Protein AF-A0A7H9EI19-F1 (afdb_monomer_lite)

Secondary structure (DSSP, 8-state):
---HHHHHHH-EEEHHHHHHHH---HHHHHHHHHTTSS--S-SS--SS-EEEHHHHHHHHHHHHHHHTT--HHHHHHHHHHHHHHHHHHHHHHHHH--EEEE-TT--EEEEEEEEE-TTS-EEEEEEEEETTEEEEEEEES---------

Sequence (150 aa):
MTNVNRIWKDLIFGIGEVSQITGVSARQIRYWEKKGYITPLDKEEAAMRRYGLPDLYQVSLIKHYLDEGFTLSKAAEKAQRAHDKYRKLKTFFKQRVKQVSFDEEDNGLIDLGQVTSPGGKKYHLVGCIRDGKNEFQLRPLTAEPDSKNE

Radius of gyration: 22.16 Å; chains: 1; bounding box: 56×36×55 Å

pLDDT: mean 86.71, std 14.85, range [33.06, 98.5]

Foldseek 3Di:
DDDVVVVLFPDKDWLVVLCVVQVPDSVVLVVCVVVVLAPFPDPDPDPTTIHHPVRSQSSNQLVVVVVVVDDSVVSSVVSVVVVVVVVVVVVLQVVQFPDWDADPQRWIKTFRDWDADPVRFIFTWIWIADPNDTDIDTHHPDDDPPDDDD

Organism: NCBI:txid228229

InterPro domains:
  IPR000551 MerR-type HTH domain [PF13411] (15-80)
  IPR000551 MerR-type HTH domain [PR00040] (14-25)
  IPR000551 MerR-type HTH domain [PR00040] (25-38)
  IPR000551 MerR-type HTH domain [PR00040] (49-69)
  IPR000551 MerR-type HTH domain [PS50937] (15-81)
  IPR000551 MerR-type HTH domain [SM00422] (13-82)
  IPR009061 Putative DNA-binding domain superfamily [SSF46955] (13-92)
  IPR047057 MerR transcriptional regulator [PTHR30204] (12-83)

Structure (mmCIF, N/CA/C/O backbone):
data_AF-A0A7H9EI19-F1
#
_entry.id   AF-A0A7H9EI19-F1
#
loop_
_atom_site.group_PDB
_atom_site.id
_atom_site.type_symbol
_atom_site.label_atom_id
_atom_site.label_alt_id
_atom_site.label_comp_id
_atom_site.label_asym_id
_atom_site.label_entity_id
_atom_site.label_seq_id
_atom_site.pdbx_PDB_ins_code
_atom_site.Cartn_x
_atom_site.Cartn_y
_atom_site.Cartn_z
_atom_site.occupancy
_atom_site.B_iso_or_equiv
_atom_site.auth_seq_id
_atom_site.auth_comp_id
_atom_site.auth_asym_id
_atom_site.auth_atom_id
_atom_site.pdbx_PDB_model_num
ATOM 1 N N . MET A 1 1 ? 6.394 -19.794 20.008 1.00 40.00 1 MET A N 1
ATOM 2 C CA . MET A 1 1 ? 5.477 -19.305 18.953 1.00 40.00 1 MET A CA 1
ATOM 3 C C . MET A 1 1 ? 6.256 -18.419 17.989 1.00 40.00 1 MET A C 1
ATOM 5 O O . MET A 1 1 ? 6.846 -17.437 18.426 1.00 40.00 1 MET A O 1
ATOM 9 N N . THR A 1 2 ? 6.335 -18.787 16.710 1.00 48.22 2 THR A N 1
ATOM 10 C CA . THR A 1 2 ? 7.059 -18.016 15.685 1.00 48.22 2 THR A CA 1
ATOM 11 C C . THR A 1 2 ? 6.288 -16.740 15.358 1.00 48.22 2 THR A C 1
ATOM 13 O O . THR A 1 2 ? 5.119 -16.795 14.993 1.00 48.22 2 THR A O 1
ATOM 16 N N . ASN A 1 3 ? 6.926 -15.577 15.491 1.00 63.97 3 ASN A N 1
ATOM 17 C CA . ASN A 1 3 ? 6.299 -14.303 15.157 1.00 63.97 3 ASN A CA 1
ATOM 18 C C . ASN A 1 3 ? 6.260 -14.128 13.629 1.00 63.97 3 ASN A C 1
ATOM 20 O O . ASN A 1 3 ? 7.236 -13.687 13.025 1.00 63.97 3 ASN A O 1
ATOM 24 N N . VAL A 1 4 ? 5.132 -14.477 13.007 1.00 69.81 4 VAL A N 1
ATOM 25 C CA . VAL A 1 4 ? 4.928 -14.408 11.548 1.00 69.81 4 VAL A CA 1
ATOM 26 C C . VAL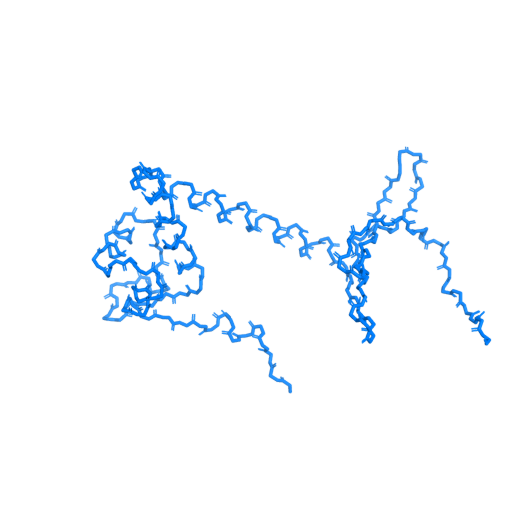 A 1 4 ? 5.152 -12.991 10.999 1.00 69.81 4 VAL A C 1
ATOM 28 O O . VAL A 1 4 ? 5.674 -12.833 9.899 1.00 69.81 4 VAL A O 1
ATOM 31 N N . ASN A 1 5 ? 4.878 -11.941 11.785 1.00 65.06 5 ASN A N 1
ATOM 32 C CA . ASN A 1 5 ? 5.140 -10.555 11.371 1.00 65.06 5 ASN A CA 1
ATOM 33 C C . ASN A 1 5 ? 6.629 -10.251 11.157 1.00 65.06 5 ASN A C 1
ATOM 35 O O . ASN A 1 5 ? 6.956 -9.294 10.454 1.00 65.06 5 ASN A O 1
ATOM 39 N N . ARG A 1 6 ? 7.531 -11.031 11.768 1.00 72.06 6 ARG A N 1
ATOM 40 C CA . ARG A 1 6 ? 8.975 -10.902 11.554 1.00 72.06 6 ARG A CA 1
ATOM 41 C C . ARG A 1 6 ? 9.380 -11.422 10.175 1.00 72.06 6 ARG A C 1
ATOM 43 O O . ARG A 1 6 ? 10.157 -10.762 9.503 1.00 72.06 6 ARG A O 1
ATOM 50 N N . ILE A 1 7 ? 8.771 -12.520 9.720 1.00 75.38 7 ILE A N 1
ATOM 51 C CA . ILE A 1 7 ? 9.062 -13.130 8.413 1.00 75.38 7 ILE A CA 1
ATOM 52 C C . ILE A 1 7 ? 8.881 -12.091 7.306 1.00 75.38 7 ILE A C 1
ATOM 54 O O . ILE A 1 7 ? 9.815 -11.820 6.568 1.00 75.38 7 ILE A O 1
ATOM 58 N N . TRP A 1 8 ? 7.729 -11.418 7.262 1.00 75.19 8 TRP A N 1
ATOM 59 C CA . TRP A 1 8 ? 7.435 -10.419 6.229 1.00 75.19 8 TRP A CA 1
ATOM 60 C C . TRP A 1 8 ? 8.365 -9.198 6.246 1.00 75.19 8 TRP A C 1
ATOM 62 O O . TRP A 1 8 ? 8.553 -8.560 5.215 1.00 75.19 8 TRP A O 1
ATOM 72 N N . LYS A 1 9 ? 8.936 -8.840 7.401 1.00 75.75 9 LYS A N 1
ATOM 73 C CA . LYS A 1 9 ? 9.888 -7.723 7.499 1.00 75.75 9 LYS A CA 1
ATOM 74 C C . LYS A 1 9 ? 11.294 -8.103 7.057 1.00 75.75 9 LYS A C 1
ATOM 76 O O . LYS A 1 9 ? 11.999 -7.242 6.541 1.00 75.75 9 LYS A O 1
ATOM 81 N N . ASP A 1 10 ? 11.659 -9.364 7.247 1.00 84.12 10 ASP A N 1
ATOM 82 C CA . ASP A 1 10 ? 13.007 -9.869 7.009 1.00 84.12 10 ASP A CA 1
ATOM 83 C C . ASP A 1 10 ? 13.143 -10.525 5.621 1.00 84.12 10 ASP A C 1
ATOM 85 O O . ASP A 1 10 ? 14.205 -11.045 5.288 1.00 84.12 10 ASP A O 1
ATOM 89 N N . LEU A 1 11 ? 12.085 -10.503 4.796 1.00 89.25 11 LEU A N 1
ATOM 90 C CA . LEU A 1 11 ? 12.140 -10.956 3.407 1.00 89.25 11 LEU A CA 1
ATOM 91 C C . LEU A 1 11 ? 13.004 -10.010 2.572 1.00 89.25 11 LEU A C 1
ATOM 93 O O . LEU A 1 11 ? 12.630 -8.860 2.317 1.00 89.25 11 LEU A O 1
ATOM 97 N N . ILE A 1 12 ? 14.142 -10.540 2.133 1.00 91.56 12 ILE A N 1
ATOM 98 C CA . ILE A 1 12 ? 15.117 -9.856 1.299 1.00 91.56 12 ILE A CA 1
ATOM 99 C C . ILE A 1 12 ? 15.234 -10.571 -0.040 1.00 91.56 12 ILE A C 1
ATOM 101 O O . ILE A 1 12 ? 15.385 -11.788 -0.074 1.00 91.56 12 ILE A O 1
ATOM 105 N N . PHE A 1 13 ? 15.227 -9.795 -1.119 1.00 93.25 13 PHE A N 1
ATOM 106 C CA . PHE A 1 13 ? 15.301 -10.282 -2.488 1.00 93.25 13 PHE A CA 1
ATOM 107 C C . PHE A 1 13 ? 16.489 -9.664 -3.221 1.00 93.25 13 PHE A C 1
ATOM 109 O O . PHE A 1 13 ? 16.760 -8.469 -3.090 1.00 93.25 13 PHE A O 1
ATOM 116 N N . GLY A 1 14 ? 17.179 -10.452 -4.035 1.00 93.88 14 GLY A N 1
ATOM 117 C CA . GLY A 1 14 ? 18.108 -9.955 -5.042 1.00 93.88 14 GLY A CA 1
ATOM 118 C C . GLY A 1 14 ? 17.375 -9.415 -6.271 1.00 93.88 14 GLY A C 1
ATOM 119 O O . GLY A 1 14 ? 16.222 -9.753 -6.537 1.00 93.88 14 GLY A O 1
ATOM 120 N N . ILE A 1 15 ? 18.060 -8.612 -7.093 1.00 93.06 15 ILE A N 1
ATOM 121 C CA . ILE A 1 15 ? 17.451 -8.018 -8.300 1.00 93.06 15 ILE A CA 1
ATOM 122 C C . ILE A 1 15 ? 16.869 -9.057 -9.277 1.00 93.06 15 ILE A C 1
ATOM 124 O O . ILE A 1 15 ? 15.894 -8.772 -9.970 1.00 93.06 15 ILE A O 1
ATOM 128 N N . GLY A 1 16 ? 17.458 -10.257 -9.335 1.00 94.56 16 GLY A N 1
ATOM 129 C CA . GLY A 1 16 ? 16.962 -11.357 -10.164 1.00 94.56 16 GLY A CA 1
ATOM 130 C C . GLY A 1 16 ? 15.591 -11.850 -9.705 1.00 94.56 16 GLY A C 1
ATOM 131 O O . GLY A 1 16 ? 14.688 -11.983 -10.525 1.00 94.56 16 GLY A O 1
ATOM 132 N N . GLU A 1 17 ? 15.408 -12.024 -8.397 1.00 95.81 17 GLU A N 1
ATOM 133 C CA . GLU A 1 17 ? 14.132 -12.440 -7.804 1.00 95.81 17 GLU A CA 1
ATOM 134 C C . GLU A 1 17 ? 13.078 -11.346 -7.969 1.00 95.81 17 GLU A C 1
ATOM 136 O O . GLU A 1 17 ? 11.963 -11.630 -8.397 1.00 95.81 17 GLU A O 1
ATOM 141 N N . VAL A 1 18 ? 13.438 -10.076 -7.737 1.00 95.69 18 VAL A N 1
ATOM 142 C CA . VAL A 1 18 ? 12.534 -8.943 -8.007 1.00 95.69 18 VAL A CA 1
ATOM 143 C C . VAL A 1 18 ? 12.088 -8.950 -9.465 1.00 95.69 18 VAL A C 1
ATOM 145 O O . VAL A 1 18 ? 10.907 -8.762 -9.754 1.00 95.69 18 VAL A O 1
ATOM 148 N N . SER A 1 19 ? 13.017 -9.195 -10.391 1.00 96.56 19 SER A N 1
ATOM 149 C CA . SER A 1 19 ? 12.712 -9.254 -11.817 1.00 96.56 19 SER A CA 1
ATOM 150 C C . SER A 1 19 ? 11.734 -10.381 -12.151 1.00 96.56 19 SER A C 1
ATOM 152 O O . SER A 1 19 ? 10.748 -10.139 -12.843 1.00 96.56 19 SER A O 1
ATOM 154 N N . GLN A 1 20 ? 11.957 -11.580 -11.608 1.00 97.31 20 GLN A N 1
ATOM 155 C CA . GLN A 1 20 ? 11.069 -12.729 -11.794 1.00 97.31 20 GLN A CA 1
ATOM 156 C C . GLN A 1 20 ? 9.676 -12.495 -11.196 1.00 97.31 20 GLN A C 1
ATOM 158 O O . GLN A 1 20 ? 8.680 -12.766 -11.859 1.00 97.31 20 GLN A O 1
ATOM 163 N N . ILE A 1 21 ? 9.599 -11.960 -9.975 1.00 96.50 21 ILE A N 1
ATOM 164 C CA . ILE A 1 21 ? 8.333 -11.741 -9.258 1.00 96.50 21 ILE A CA 1
ATOM 165 C C . ILE A 1 21 ? 7.493 -10.658 -9.939 1.00 96.50 21 ILE A C 1
ATOM 167 O O . ILE A 1 21 ? 6.280 -10.794 -10.067 1.00 96.50 21 ILE A O 1
ATOM 171 N N . THR A 1 22 ? 8.127 -9.560 -10.353 1.00 96.56 22 THR A N 1
ATOM 172 C CA . THR A 1 22 ? 7.410 -8.380 -10.861 1.00 96.56 22 THR A CA 1
ATOM 173 C C . THR A 1 22 ? 7.245 -8.380 -12.378 1.00 96.56 22 THR A C 1
ATOM 175 O O . THR A 1 22 ? 6.454 -7.602 -12.905 1.00 96.56 22 THR A O 1
ATOM 178 N N . GLY A 1 23 ? 8.002 -9.207 -13.103 1.00 97.00 23 GLY A N 1
ATOM 179 C CA . GLY A 1 23 ? 8.055 -9.190 -14.567 1.00 97.00 23 GLY A CA 1
ATOM 180 C C . GLY A 1 23 ? 8.753 -7.956 -15.153 1.00 97.00 23 GLY A C 1
ATOM 181 O O . GLY A 1 23 ? 8.702 -7.735 -16.362 1.00 97.00 23 GLY A O 1
ATOM 182 N N . VAL A 1 24 ? 9.398 -7.127 -14.325 1.00 97.94 24 VAL A N 1
ATOM 183 C CA . VAL A 1 24 ? 10.210 -5.987 -14.770 1.00 97.94 24 VAL A CA 1
ATOM 184 C C . VAL A 1 24 ? 11.642 -6.458 -14.977 1.00 97.94 24 VAL A C 1
ATOM 186 O O . VAL A 1 24 ? 12.205 -7.124 -14.114 1.00 97.94 24 VAL A O 1
ATOM 189 N N . SER A 1 25 ? 12.283 -6.100 -16.090 1.00 97.88 25 SER A N 1
ATOM 190 C CA . SER A 1 25 ? 13.670 -6.524 -16.322 1.00 97.88 25 SER A CA 1
ATOM 191 C C . SER A 1 25 ? 14.629 -5.945 -15.272 1.00 97.88 25 SER A C 1
ATOM 193 O O . SER A 1 25 ? 14.515 -4.782 -14.876 1.00 97.88 25 SER A O 1
ATOM 195 N N . ALA A 1 26 ? 15.656 -6.708 -14.887 1.00 95.75 26 ALA A N 1
ATOM 196 C CA . ALA A 1 26 ? 16.713 -6.219 -13.993 1.00 95.75 26 ALA A CA 1
ATOM 197 C C . ALA A 1 26 ? 17.351 -4.906 -14.496 1.00 95.75 26 ALA A C 1
ATOM 199 O O . ALA A 1 26 ? 17.711 -4.036 -13.706 1.00 95.75 26 ALA A O 1
ATOM 200 N N . ARG A 1 27 ? 17.442 -4.716 -15.821 1.00 96.00 27 ARG A N 1
ATOM 201 C CA . ARG A 1 27 ? 17.918 -3.467 -16.435 1.00 96.00 27 ARG A CA 1
ATOM 202 C C . ARG A 1 27 ? 17.010 -2.279 -16.110 1.00 96.00 27 ARG A C 1
ATOM 204 O O . ARG A 1 27 ? 17.518 -1.214 -15.767 1.00 96.00 27 ARG A O 1
ATOM 211 N N . GLN A 1 28 ? 15.692 -2.447 -16.221 1.00 97.44 28 GLN A N 1
ATOM 212 C CA . GLN A 1 28 ? 14.727 -1.406 -15.861 1.00 97.44 28 GLN A CA 1
ATOM 213 C C . GLN A 1 28 ? 14.787 -1.097 -14.366 1.00 97.44 28 GLN A C 1
ATOM 215 O O . GLN A 1 28 ? 14.853 0.074 -14.015 1.00 97.44 28 GLN A O 1
ATOM 220 N N . ILE A 1 29 ? 14.870 -2.116 -13.505 1.00 96.06 29 ILE A N 1
ATOM 221 C CA . ILE A 1 29 ? 14.983 -1.926 -12.050 1.00 96.06 29 ILE A CA 1
ATOM 222 C C . ILE A 1 29 ? 16.226 -1.086 -11.708 1.00 96.06 29 ILE A C 1
ATOM 224 O O . ILE A 1 29 ? 16.102 -0.073 -11.023 1.00 96.06 29 ILE A O 1
ATOM 228 N N . ARG A 1 30 ? 17.403 -1.410 -12.271 1.00 93.81 30 ARG A N 1
ATOM 229 C CA . ARG A 1 30 ? 18.625 -0.592 -12.097 1.00 93.81 30 ARG A CA 1
ATOM 230 C C . ARG A 1 30 ? 18.458 0.833 -12.621 1.00 93.81 30 ARG A C 1
ATOM 232 O O . ARG A 1 30 ? 18.966 1.781 -12.030 1.00 93.81 30 ARG A O 1
ATOM 239 N N . TYR A 1 31 ? 17.771 1.002 -13.750 1.00 95.69 31 TYR A N 1
ATOM 240 C CA . TYR A 1 31 ? 17.513 2.328 -14.304 1.00 95.69 31 TYR A CA 1
ATOM 241 C C . TYR A 1 31 ? 16.597 3.160 -13.395 1.00 95.69 31 TYR A C 1
ATOM 243 O O . TYR A 1 31 ? 16.852 4.345 -13.192 1.00 95.69 31 TYR A O 1
ATOM 251 N N . TRP A 1 32 ? 15.562 2.548 -12.821 1.00 96.50 32 TRP A N 1
ATOM 252 C CA . TRP A 1 32 ? 14.636 3.194 -11.889 1.00 96.50 32 TRP A CA 1
ATOM 253 C C . TRP A 1 32 ? 15.319 3.543 -10.565 1.00 96.50 32 TRP A C 1
ATOM 255 O O . TRP A 1 32 ? 15.092 4.630 -10.041 1.00 96.50 32 TRP A O 1
ATOM 265 N N . GLU A 1 33 ? 16.219 2.686 -10.082 1.00 92.94 33 GLU A N 1
ATOM 266 C CA . GLU A 1 33 ? 17.100 2.971 -8.945 1.00 92.94 33 GLU A CA 1
ATOM 267 C C . GLU A 1 33 ? 17.991 4.189 -9.219 1.00 92.94 33 GLU A C 1
ATOM 269 O O . GLU A 1 33 ? 18.011 5.138 -8.439 1.00 92.94 33 GLU A O 1
ATOM 274 N N . LYS A 1 34 ? 18.646 4.241 -10.387 1.00 92.69 34 LYS A N 1
ATOM 275 C CA . LYS A 1 34 ? 19.484 5.385 -10.788 1.00 92.69 34 LYS A CA 1
ATOM 276 C C . LYS A 1 34 ? 18.692 6.694 -10.910 1.00 92.69 34 LYS A C 1
ATOM 278 O O . LYS A 1 34 ? 19.257 7.776 -10.779 1.00 92.69 34 LYS A O 1
ATOM 283 N N . LYS A 1 35 ? 17.387 6.606 -11.184 1.00 94.94 35 LYS A N 1
ATOM 284 C CA . LYS A 1 35 ? 16.454 7.744 -11.197 1.00 94.94 35 LYS A CA 1
ATOM 285 C C . LYS A 1 35 ? 15.892 8.093 -9.813 1.00 94.94 35 LYS A C 1
ATOM 287 O O . LYS A 1 35 ? 15.206 9.104 -9.703 1.00 94.94 35 LYS A O 1
ATOM 292 N N . GLY A 1 36 ? 16.181 7.294 -8.786 1.00 93.06 36 GLY A N 1
ATOM 293 C CA . GLY A 1 36 ? 15.691 7.486 -7.421 1.00 93.06 36 GLY A CA 1
ATOM 294 C C . GLY A 1 36 ? 14.231 7.075 -7.215 1.00 93.06 36 GLY A C 1
ATOM 295 O O . GLY A 1 36 ? 13.612 7.505 -6.248 1.00 93.06 36 GLY A O 1
ATOM 296 N N . TYR A 1 37 ? 13.652 6.279 -8.119 1.00 94.69 37 TYR A N 1
ATOM 297 C CA . TYR A 1 37 ? 12.259 5.822 -8.005 1.00 94.69 37 TYR A CA 1
ATOM 298 C C . TYR A 1 37 ? 12.099 4.587 -7.112 1.00 94.69 37 TYR A C 1
ATOM 300 O O . TYR A 1 37 ? 10.993 4.304 -6.649 1.00 94.69 37 TYR A O 1
ATOM 308 N N . ILE A 1 38 ? 13.195 3.859 -6.894 1.00 92.62 38 ILE A N 1
ATOM 309 C CA . ILE A 1 38 ? 13.308 2.714 -5.989 1.00 92.62 38 ILE A CA 1
ATOM 310 C C . ILE A 1 38 ? 14.606 2.885 -5.207 1.00 92.62 38 ILE A C 1
ATOM 312 O O . ILE A 1 38 ? 15.626 3.246 -5.795 1.00 92.62 38 ILE A O 1
ATOM 316 N N . THR A 1 39 ? 14.571 2.589 -3.912 1.00 86.12 39 THR A N 1
ATOM 317 C CA . THR A 1 39 ? 15.732 2.708 -3.030 1.00 86.12 39 THR A CA 1
ATOM 318 C C . THR A 1 39 ? 16.019 1.342 -2.418 1.00 86.12 39 THR A C 1
ATOM 320 O O . THR A 1 39 ? 15.271 0.933 -1.535 1.00 86.12 39 THR A O 1
ATOM 323 N N . PRO A 1 40 ? 17.063 0.618 -2.862 1.00 83.12 40 PRO A N 1
ATOM 324 C CA . PRO A 1 40 ? 17.412 -0.663 -2.262 1.00 83.12 40 PRO A CA 1
ATOM 325 C C . PRO A 1 40 ? 17.797 -0.492 -0.788 1.00 83.12 40 PRO A C 1
ATOM 327 O O . PRO A 1 40 ? 18.132 0.601 -0.323 1.00 83.12 40 PRO A O 1
ATOM 330 N N . LEU A 1 41 ? 17.801 -1.602 -0.054 1.00 84.12 41 LEU A N 1
ATOM 331 C CA . LEU A 1 41 ? 18.218 -1.626 1.349 1.00 84.12 41 LEU A CA 1
ATOM 332 C C . LEU A 1 41 ? 19.702 -1.278 1.519 1.00 84.12 41 LEU A C 1
ATOM 334 O O . LEU A 1 41 ? 20.106 -0.736 2.550 1.00 84.12 41 LEU A O 1
ATOM 338 N N . ASP A 1 42 ? 20.514 -1.586 0.509 1.00 80.31 42 ASP A N 1
ATOM 339 C CA . ASP A 1 42 ? 21.936 -1.269 0.495 1.00 80.31 42 ASP A CA 1
ATOM 340 C C . ASP A 1 42 ? 22.152 0.191 0.084 1.00 80.31 42 ASP A C 1
ATOM 342 O O . ASP A 1 42 ? 21.777 0.610 -1.013 1.00 80.31 42 ASP A O 1
ATOM 346 N N . LYS A 1 43 ? 22.784 0.966 0.972 1.00 66.12 43 LYS A N 1
ATOM 347 C CA . LYS A 1 43 ? 23.042 2.401 0.768 1.00 66.12 43 LYS A CA 1
ATOM 348 C C . LYS A 1 43 ? 24.121 2.687 -0.280 1.00 66.12 43 LYS A C 1
ATOM 350 O O . LYS A 1 43 ? 24.117 3.762 -0.870 1.00 66.12 43 LYS A O 1
ATOM 355 N N . GLU A 1 44 ? 25.023 1.738 -0.510 1.00 65.56 44 GLU A N 1
ATOM 356 C CA . GLU A 1 44 ? 26.114 1.833 -1.483 1.00 65.56 44 GLU A CA 1
ATOM 357 C C . GLU A 1 44 ? 25.930 0.816 -2.609 1.00 65.56 44 GLU A C 1
ATOM 359 O O . GLU A 1 44 ? 25.065 -0.060 -2.541 1.00 65.56 44 GLU A O 1
ATOM 364 N N . GLU A 1 45 ? 26.752 0.934 -3.653 1.00 63.56 45 GLU A N 1
ATOM 365 C CA . GLU A 1 45 ? 26.807 0.019 -4.794 1.00 63.56 45 GLU A CA 1
ATOM 366 C C . GLU A 1 45 ? 27.407 -1.338 -4.383 1.00 63.56 45 GLU A C 1
ATOM 368 O O . GLU A 1 45 ? 28.468 -1.757 -4.832 1.00 63.56 45 GLU A O 1
ATOM 373 N N . ALA A 1 46 ? 26.721 -2.020 -3.465 1.00 63.16 46 ALA A N 1
ATOM 374 C CA . ALA A 1 46 ? 27.071 -3.344 -2.994 1.00 63.16 46 ALA A CA 1
ATOM 375 C C . ALA A 1 46 ? 27.029 -4.343 -4.158 1.00 63.16 46 ALA A C 1
ATOM 377 O O . ALA A 1 46 ? 26.153 -4.278 -5.028 1.00 63.16 46 ALA A O 1
ATOM 378 N N . ALA A 1 47 ? 27.943 -5.317 -4.130 1.00 66.50 47 ALA A N 1
ATOM 379 C CA . ALA A 1 47 ? 28.042 -6.368 -5.144 1.00 66.50 47 ALA A CA 1
ATOM 380 C C . ALA A 1 47 ? 26.722 -7.144 -5.339 1.00 66.50 47 ALA A C 1
ATOM 382 O O . ALA A 1 47 ? 26.442 -7.635 -6.432 1.00 66.50 47 ALA A O 1
ATOM 383 N N . MET A 1 48 ? 25.881 -7.206 -4.301 1.00 75.88 48 MET A N 1
ATOM 384 C CA . MET A 1 48 ? 24.556 -7.814 -4.342 1.00 75.88 48 MET A CA 1
ATOM 385 C C . MET A 1 48 ? 23.516 -6.828 -3.805 1.00 75.88 48 MET A C 1
ATOM 387 O O . MET A 1 48 ? 23.388 -6.664 -2.597 1.00 75.88 48 MET A O 1
ATOM 391 N N . ARG A 1 49 ? 22.777 -6.173 -4.711 1.00 83.19 49 ARG A N 1
ATOM 392 C CA . ARG A 1 49 ? 21.664 -5.277 -4.358 1.00 83.19 49 ARG A CA 1
ATOM 393 C C . ARG A 1 49 ? 20.504 -6.071 -3.763 1.00 83.19 49 ARG A C 1
ATOM 395 O O . ARG A 1 49 ? 20.031 -7.024 -4.389 1.00 83.19 49 ARG A O 1
ATOM 402 N N . ARG A 1 50 ? 20.038 -5.634 -2.595 1.00 90.50 50 ARG A N 1
ATOM 403 C CA . ARG A 1 50 ? 18.956 -6.234 -1.817 1.00 90.50 50 ARG A CA 1
ATOM 404 C C . ARG A 1 50 ? 17.739 -5.319 -1.756 1.00 90.50 50 ARG A C 1
ATOM 406 O O . ARG A 1 50 ? 17.854 -4.118 -1.515 1.00 90.50 50 ARG A O 1
ATOM 413 N N . TYR A 1 51 ? 16.573 -5.924 -1.922 1.00 92.62 51 TYR A N 1
ATOM 414 C CA . TYR A 1 51 ? 15.272 -5.269 -1.960 1.00 92.62 51 TYR A CA 1
ATOM 415 C C . TYR A 1 51 ? 14.355 -5.918 -0.927 1.00 92.62 51 TYR A C 1
ATOM 417 O O . TYR A 1 51 ? 14.341 -7.140 -0.790 1.00 92.62 51 TYR A O 1
ATOM 425 N N . GLY A 1 52 ? 13.597 -5.113 -0.192 1.00 92.50 52 GLY A N 1
ATOM 426 C CA . GLY A 1 52 ? 12.557 -5.601 0.710 1.00 92.50 52 GLY A CA 1
ATOM 427 C C . GLY A 1 52 ? 11.183 -5.597 0.042 1.00 92.50 52 GLY A C 1
ATOM 428 O O . GLY A 1 52 ? 10.991 -5.019 -1.027 1.00 92.50 52 GLY A O 1
ATOM 429 N N . LEU A 1 53 ? 10.177 -6.163 0.714 1.00 91.00 53 LEU A N 1
ATOM 430 C CA . LEU A 1 53 ? 8.781 -6.113 0.248 1.00 91.00 53 LEU A CA 1
ATOM 431 C C . LEU A 1 53 ? 8.287 -4.718 -0.198 1.00 91.00 53 LEU A C 1
ATOM 433 O O . LEU A 1 53 ? 7.576 -4.653 -1.204 1.00 91.00 53 LEU A O 1
ATOM 437 N N . PRO A 1 54 ? 8.617 -3.601 0.490 1.00 89.25 54 PRO A N 1
ATOM 438 C CA . PRO A 1 54 ? 8.199 -2.275 0.035 1.00 89.25 54 PRO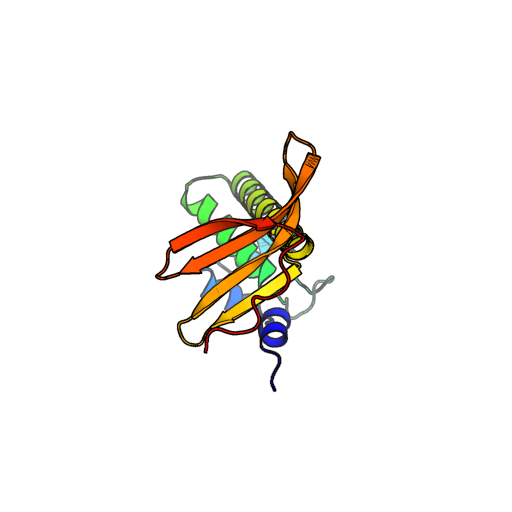 A CA 1
ATOM 439 C C . PRO A 1 54 ? 8.732 -1.916 -1.357 1.00 89.25 54 PRO A C 1
ATOM 441 O O . PRO A 1 54 ? 8.020 -1.274 -2.128 1.00 89.25 54 PRO A O 1
ATOM 444 N N . ASP A 1 55 ? 9.942 -2.366 -1.693 1.00 92.44 55 ASP A N 1
ATOM 445 C CA . ASP A 1 55 ? 10.582 -2.096 -2.979 1.00 92.44 55 ASP A CA 1
ATOM 446 C C . ASP A 1 55 ? 9.925 -2.910 -4.093 1.00 92.44 55 ASP A C 1
ATOM 448 O O . ASP A 1 55 ? 9.613 -2.368 -5.150 1.00 92.44 55 ASP A O 1
ATOM 452 N N . LEU A 1 56 ? 9.627 -4.192 -3.838 1.00 93.94 56 LEU A N 1
ATOM 453 C CA . LEU A 1 56 ? 8.881 -5.043 -4.775 1.00 93.94 56 LEU A CA 1
ATOM 454 C C . LEU A 1 56 ? 7.499 -4.451 -5.070 1.00 93.94 56 LEU A C 1
ATOM 456 O O . LEU A 1 56 ? 7.062 -4.420 -6.223 1.00 93.94 56 LEU A O 1
ATOM 460 N N . TYR A 1 57 ? 6.820 -3.949 -4.037 1.00 92.81 57 TYR A N 1
ATOM 461 C CA . TYR A 1 57 ? 5.534 -3.276 -4.190 1.00 92.81 57 TYR A CA 1
ATOM 462 C C . TYR A 1 57 ? 5.659 -2.011 -5.049 1.00 92.81 57 TYR A C 1
ATOM 464 O O . TYR A 1 57 ? 4.854 -1.800 -5.956 1.00 92.81 57 TYR A O 1
ATOM 472 N N . GLN A 1 58 ? 6.700 -1.204 -4.828 1.00 95.12 58 GLN A N 1
ATOM 473 C CA . GLN A 1 58 ? 6.963 -0.007 -5.625 1.00 95.12 58 GLN A CA 1
ATOM 474 C C . GLN A 1 58 ? 7.265 -0.344 -7.094 1.00 95.12 58 GLN A C 1
ATOM 476 O O . GLN A 1 58 ? 6.670 0.257 -7.987 1.00 95.12 58 GLN A O 1
ATOM 481 N N . VAL A 1 59 ? 8.124 -1.337 -7.361 1.00 97.19 59 VAL A N 1
ATOM 482 C CA . VAL A 1 59 ? 8.410 -1.847 -8.718 1.00 97.19 59 VAL A CA 1
ATOM 483 C C . VAL A 1 59 ? 7.114 -2.272 -9.412 1.00 97.19 59 VAL A C 1
ATOM 485 O O . VAL A 1 59 ? 6.867 -1.885 -10.555 1.00 97.19 59 VAL A O 1
ATOM 488 N N . SER A 1 60 ? 6.268 -3.027 -8.707 1.00 96.88 60 SER A N 1
ATOM 489 C CA . SER A 1 60 ? 5.000 -3.543 -9.234 1.00 96.88 60 SER A CA 1
ATOM 490 C C . SER A 1 60 ? 4.023 -2.418 -9.580 1.00 96.88 60 SER A C 1
ATOM 492 O O . SER A 1 60 ? 3.399 -2.450 -10.638 1.00 96.88 60 SER A O 1
ATOM 494 N N . LEU A 1 61 ? 3.926 -1.385 -8.737 1.00 96.88 61 LEU A N 1
ATOM 495 C CA . LEU A 1 61 ? 3.085 -0.217 -9.009 1.00 96.88 61 LEU A CA 1
ATOM 496 C C . LEU A 1 61 ? 3.592 0.608 -10.192 1.00 96.88 61 LEU A C 1
ATOM 498 O O . LEU A 1 61 ? 2.792 1.041 -11.020 1.00 96.88 61 LEU A O 1
ATOM 502 N N . ILE A 1 62 ? 4.908 0.822 -10.298 1.00 98.31 62 ILE A N 1
ATOM 503 C CA . ILE A 1 62 ? 5.490 1.513 -11.456 1.00 98.31 62 ILE A CA 1
ATOM 504 C C . ILE A 1 62 ? 5.157 0.736 -12.728 1.00 98.31 62 ILE A C 1
ATOM 506 O O . ILE A 1 62 ? 4.688 1.337 -13.692 1.00 98.31 62 ILE A O 1
ATOM 510 N N . LYS A 1 63 ? 5.343 -0.590 -12.721 1.00 98.31 63 LYS A N 1
ATOM 511 C CA . LYS A 1 63 ? 4.988 -1.445 -13.857 1.00 98.31 63 LYS A CA 1
ATOM 512 C C . LYS A 1 63 ? 3.509 -1.325 -14.215 1.00 98.31 63 LYS A C 1
ATOM 514 O O . LYS A 1 63 ? 3.204 -1.077 -15.372 1.00 98.31 63 LYS A O 1
ATOM 519 N N . HIS A 1 64 ? 2.613 -1.437 -13.239 1.00 97.94 64 HIS A N 1
ATOM 520 C CA . HIS A 1 64 ? 1.174 -1.320 -13.464 1.00 97.94 64 HIS A CA 1
ATOM 521 C C . HIS A 1 64 ? 0.811 -0.015 -14.191 1.00 97.94 64 HIS A C 1
ATOM 523 O O . HIS A 1 64 ? 0.113 -0.045 -15.198 1.00 97.94 64 HIS A O 1
ATOM 529 N N . TYR A 1 65 ? 1.357 1.126 -13.759 1.00 98.44 65 TYR A N 1
ATOM 530 C CA . TYR A 1 65 ? 1.103 2.400 -14.438 1.00 98.44 65 TYR A CA 1
ATOM 531 C C . TYR A 1 65 ? 1.799 2.523 -15.803 1.00 98.44 65 TYR A C 1
ATOM 533 O O . TYR A 1 65 ? 1.294 3.215 -16.684 1.00 98.44 65 TYR A O 1
ATOM 541 N N . LEU A 1 66 ? 2.943 1.868 -16.012 1.00 98.44 66 LEU A N 1
ATOM 542 C CA . LEU A 1 66 ? 3.536 1.768 -17.349 1.00 98.44 66 LEU A CA 1
ATOM 543 C C . LEU A 1 66 ? 2.640 0.960 -18.296 1.00 98.44 66 LEU A C 1
ATOM 545 O O . LEU A 1 66 ? 2.456 1.369 -19.439 1.00 98.44 66 LEU A O 1
ATOM 549 N N . ASP A 1 67 ? 2.061 -0.141 -17.814 1.00 98.19 67 ASP A N 1
ATOM 550 C CA . ASP A 1 67 ? 1.142 -0.983 -18.587 1.00 98.19 67 ASP A CA 1
ATOM 551 C C . ASP A 1 67 ? -0.156 -0.223 -18.946 1.00 98.19 67 ASP A C 1
ATOM 553 O O . ASP A 1 67 ? -0.737 -0.459 -20.001 1.00 98.19 67 ASP A O 1
ATOM 557 N N . GLU A 1 68 ? -0.573 0.751 -18.126 1.00 98.19 68 GLU A N 1
ATOM 558 C CA . GLU A 1 68 ? -1.668 1.692 -18.433 1.00 98.19 68 GLU A CA 1
ATOM 559 C C . GLU A 1 68 ? -1.290 2.781 -19.463 1.00 98.19 68 GLU A C 1
ATOM 561 O O . GLU A 1 68 ? -2.122 3.614 -19.824 1.00 98.19 68 GLU A O 1
ATOM 566 N N . GLY A 1 69 ? -0.041 2.812 -19.939 1.00 98.19 69 GLY A N 1
ATOM 567 C CA . GLY A 1 69 ? 0.433 3.756 -20.956 1.00 98.19 69 GLY A CA 1
ATOM 568 C C . GLY A 1 69 ? 1.001 5.069 -20.408 1.00 98.19 69 GLY A C 1
ATOM 569 O O . GLY A 1 69 ? 1.251 6.001 -21.177 1.00 98.19 69 GLY A O 1
ATOM 570 N N . PHE A 1 70 ? 1.235 5.183 -19.096 1.00 98.50 70 PHE A N 1
ATOM 571 C CA . PHE A 1 70 ? 1.906 6.360 -18.542 1.00 98.50 70 PHE A CA 1
ATOM 572 C C . PHE A 1 70 ? 3.404 6.369 -18.873 1.00 98.50 70 PHE A C 1
ATOM 574 O O . PHE A 1 70 ? 4.061 5.337 -18.984 1.00 98.50 70 PHE A O 1
ATOM 581 N N . THR A 1 71 ? 3.987 7.567 -18.957 1.00 98.38 71 THR A N 1
ATOM 582 C CA . THR A 1 71 ? 5.449 7.707 -19.002 1.00 98.38 71 THR A CA 1
ATOM 583 C C . THR A 1 71 ? 6.065 7.256 -17.679 1.00 98.38 71 THR A C 1
ATOM 585 O O . THR A 1 71 ? 5.434 7.353 -16.627 1.00 98.38 71 THR A O 1
ATOM 588 N N . LEU A 1 72 ? 7.335 6.840 -17.697 1.00 97.81 72 LEU A N 1
ATOM 589 C CA . LEU A 1 72 ? 8.024 6.375 -16.489 1.00 97.81 72 LEU A CA 1
ATOM 590 C C . LEU A 1 72 ? 7.974 7.381 -15.330 1.00 97.81 72 LEU A C 1
ATOM 592 O O . LEU A 1 72 ? 7.683 6.997 -14.202 1.00 97.81 72 LEU A O 1
ATOM 596 N N . SER A 1 73 ? 8.226 8.664 -15.603 1.00 97.94 73 SER A N 1
ATOM 597 C CA . SER A 1 73 ? 8.170 9.708 -14.571 1.00 97.94 73 SER A CA 1
ATOM 598 C C . SER A 1 73 ? 6.775 9.785 -13.937 1.00 97.94 73 SER A C 1
ATOM 600 O O . SER A 1 73 ? 6.638 9.834 -12.714 1.00 97.94 73 SER A O 1
ATOM 602 N N . LYS A 1 74 ? 5.719 9.703 -14.761 1.00 98.44 74 LYS A N 1
ATOM 603 C CA . LYS A 1 74 ? 4.337 9.760 -14.278 1.00 98.44 74 LYS A CA 1
ATOM 604 C C . LYS A 1 74 ? 3.915 8.487 -13.541 1.00 98.44 74 LYS A C 1
ATOM 606 O O . LYS A 1 74 ? 3.199 8.576 -12.543 1.00 98.44 74 LYS A O 1
ATOM 611 N N . ALA A 1 75 ? 4.372 7.328 -14.004 1.00 98.50 75 ALA A N 1
ATOM 612 C CA . ALA A 1 75 ? 4.173 6.043 -13.348 1.00 98.50 75 ALA A CA 1
ATOM 613 C C . ALA A 1 75 ? 4.827 6.019 -11.956 1.00 98.50 75 ALA A C 1
ATOM 615 O O . ALA A 1 75 ? 4.167 5.670 -10.979 1.00 98.50 75 ALA A O 1
ATOM 616 N N . ALA A 1 76 ? 6.076 6.484 -11.845 1.00 97.75 76 ALA A N 1
ATOM 617 C CA . ALA A 1 76 ? 6.787 6.616 -10.573 1.00 97.75 76 ALA A CA 1
ATOM 618 C C . ALA A 1 76 ? 6.088 7.578 -9.603 1.00 97.75 76 ALA A C 1
ATOM 620 O O . ALA A 1 76 ? 5.894 7.249 -8.433 1.00 97.75 76 ALA A O 1
ATOM 621 N N . GLU A 1 77 ? 5.631 8.733 -10.090 1.00 97.69 77 GLU A N 1
ATOM 622 C CA . GLU A 1 77 ? 4.866 9.688 -9.283 1.00 97.69 77 GLU A CA 1
ATOM 623 C C . GLU A 1 77 ? 3.564 9.069 -8.740 1.00 97.69 77 GLU A C 1
ATOM 625 O O . GLU A 1 77 ? 3.233 9.216 -7.560 1.00 97.69 77 GLU A O 1
ATOM 630 N N . LYS A 1 78 ? 2.809 8.360 -9.588 1.00 98.00 78 LYS A N 1
ATOM 631 C CA . LYS A 1 78 ? 1.567 7.684 -9.189 1.00 98.00 78 LYS A CA 1
ATOM 632 C C . LYS A 1 78 ? 1.827 6.558 -8.189 1.00 98.00 78 LYS A C 1
ATOM 634 O O . LYS A 1 78 ? 1.110 6.481 -7.190 1.00 98.00 78 LYS A O 1
ATOM 639 N N . ALA A 1 79 ? 2.860 5.748 -8.418 1.00 96.56 79 ALA A N 1
ATOM 640 C CA . ALA A 1 79 ? 3.283 4.689 -7.506 1.00 96.56 79 ALA A CA 1
ATOM 641 C C . ALA A 1 79 ? 3.624 5.254 -6.119 1.00 96.56 79 ALA A C 1
ATOM 643 O O . ALA A 1 79 ? 3.061 4.806 -5.119 1.00 96.56 79 ALA A O 1
ATOM 644 N N . GLN A 1 80 ? 4.426 6.323 -6.061 1.00 93.94 80 GLN A N 1
ATOM 645 C CA . GLN A 1 80 ? 4.757 6.994 -4.804 1.00 93.94 80 GLN A CA 1
ATOM 646 C C . GLN A 1 80 ? 3.508 7.526 -4.089 1.00 93.94 80 GLN A C 1
ATOM 648 O O . GLN A 1 80 ? 3.323 7.292 -2.896 1.00 93.94 80 GLN A O 1
ATOM 653 N N . ARG A 1 81 ? 2.592 8.184 -4.813 1.00 95.06 81 ARG A N 1
ATOM 654 C CA . ARG A 1 81 ? 1.330 8.670 -4.230 1.00 95.06 81 ARG A CA 1
ATOM 655 C C . ARG A 1 81 ? 0.470 7.531 -3.679 1.00 95.06 81 ARG A C 1
ATOM 657 O O . ARG A 1 81 ? -0.160 7.704 -2.636 1.00 95.06 81 ARG A O 1
ATOM 664 N N . ALA A 1 82 ? 0.408 6.390 -4.364 1.00 92.38 82 ALA A N 1
ATOM 665 C CA . ALA A 1 82 ? -0.320 5.214 -3.893 1.00 92.38 82 ALA A CA 1
ATOM 666 C C . ALA A 1 82 ? 0.322 4.634 -2.621 1.00 92.38 82 ALA A C 1
ATOM 668 O O . ALA A 1 82 ? -0.385 4.367 -1.645 1.00 92.38 82 ALA A O 1
ATOM 669 N N . HIS A 1 83 ? 1.654 4.533 -2.591 1.00 88.81 83 HIS A N 1
ATOM 670 C CA . HIS A 1 83 ? 2.410 4.123 -1.409 1.00 88.81 83 HIS A CA 1
ATOM 671 C C . HIS A 1 83 ? 2.154 5.056 -0.213 1.00 88.81 83 HIS A C 1
ATOM 673 O O . HIS A 1 83 ? 1.818 4.594 0.879 1.00 88.81 83 HIS A O 1
ATOM 679 N N . ASP A 1 84 ? 2.230 6.373 -0.418 1.00 90.75 84 ASP A N 1
ATOM 680 C CA . ASP A 1 84 ? 2.015 7.370 0.636 1.00 90.75 84 ASP A CA 1
ATOM 681 C C . ASP A 1 84 ? 0.586 7.337 1.184 1.00 90.75 84 ASP A C 1
ATOM 683 O O . ASP A 1 84 ? 0.379 7.435 2.398 1.00 90.75 84 ASP A O 1
ATOM 687 N N . LYS A 1 85 ? -0.413 7.166 0.308 1.00 91.50 85 LYS A N 1
ATOM 688 C CA . LYS A 1 85 ? -1.814 6.985 0.715 1.00 91.50 85 LYS A CA 1
ATOM 689 C C . LYS A 1 85 ? -1.969 5.750 1.598 1.00 91.50 85 LYS A C 1
ATOM 691 O O . LYS A 1 85 ? -2.539 5.855 2.683 1.00 91.50 85 LYS A O 1
ATOM 696 N N . TYR A 1 86 ? -1.418 4.612 1.179 1.00 89.19 86 TYR A N 1
ATOM 697 C CA . TYR A 1 86 ? -1.474 3.377 1.959 1.00 89.19 86 TYR A CA 1
ATOM 698 C C . TYR A 1 86 ? -0.756 3.517 3.307 1.00 89.19 86 TYR A C 1
ATOM 700 O O . TYR A 1 86 ? -1.294 3.125 4.343 1.00 89.19 86 TYR A O 1
ATOM 708 N N . ARG A 1 87 ? 0.422 4.154 3.336 1.00 88.19 87 ARG A N 1
ATOM 709 C CA . ARG 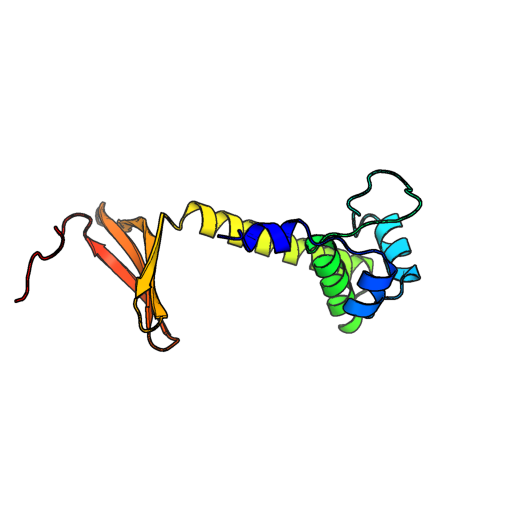A 1 87 ? 1.163 4.422 4.576 1.00 88.19 87 ARG A CA 1
ATOM 710 C C . ARG A 1 87 ? 0.356 5.283 5.548 1.00 88.19 87 ARG A C 1
ATOM 712 O O . ARG A 1 87 ? 0.304 4.960 6.738 1.00 88.19 87 ARG A O 1
ATOM 719 N N . LYS A 1 88 ? -0.273 6.358 5.062 1.00 91.38 88 LYS A N 1
ATOM 720 C CA . LYS A 1 88 ? -1.134 7.233 5.875 1.00 91.38 88 LYS A CA 1
ATOM 721 C C . LYS A 1 88 ? -2.336 6.468 6.423 1.00 91.38 88 LYS A C 1
ATOM 723 O O . LYS A 1 88 ? -2.589 6.539 7.621 1.00 91.38 88 LYS A O 1
ATOM 728 N N . LEU A 1 89 ? -3.000 5.675 5.581 1.00 90.38 89 LEU A N 1
ATOM 729 C CA . LEU A 1 89 ? -4.138 4.845 5.974 1.00 90.38 89 LEU A CA 1
ATOM 730 C C . LEU A 1 89 ? -3.750 3.829 7.057 1.00 90.38 89 LEU A C 1
ATOM 732 O O . LEU A 1 89 ? -4.353 3.795 8.125 1.00 90.38 89 LEU A O 1
ATOM 736 N N . LYS A 1 90 ? -2.681 3.060 6.828 1.00 87.81 90 LYS A N 1
ATOM 737 C CA . LYS A 1 90 ? -2.149 2.085 7.790 1.00 87.81 90 LYS A CA 1
ATOM 738 C C . LYS A 1 90 ? -1.773 2.738 9.120 1.00 87.81 90 LYS A C 1
ATOM 740 O O . LYS A 1 90 ? -2.031 2.170 10.177 1.00 87.81 90 LYS A O 1
ATOM 745 N N . THR A 1 91 ? -1.162 3.922 9.075 1.00 90.38 91 THR A N 1
ATOM 746 C CA . THR A 1 91 ? -0.786 4.674 10.282 1.00 90.38 91 THR A CA 1
ATOM 747 C C . THR A 1 91 ? -2.021 5.132 11.050 1.00 90.38 91 THR A C 1
ATOM 749 O O . THR A 1 91 ? -2.088 4.907 12.256 1.00 90.38 91 THR A O 1
ATOM 752 N N . PHE A 1 92 ? -3.012 5.698 10.357 1.00 89.94 92 PHE A N 1
ATOM 753 C CA . PHE A 1 92 ? -4.281 6.105 10.954 1.00 89.94 92 PHE A CA 1
ATOM 754 C C . PHE A 1 92 ? -4.973 4.924 11.642 1.00 89.94 92 PHE A C 1
ATOM 756 O O . PHE A 1 92 ? -5.271 4.999 12.832 1.00 89.94 92 PHE A O 1
ATOM 763 N N . PHE A 1 93 ? -5.145 3.797 10.944 1.00 88.31 93 PHE A N 1
ATOM 764 C CA . PHE A 1 93 ? -5.759 2.607 11.535 1.00 88.31 93 PHE A CA 1
ATOM 765 C C . PHE A 1 93 ? -4.961 2.073 12.723 1.00 88.31 93 PHE A C 1
ATOM 767 O O . PHE A 1 93 ? -5.546 1.819 13.768 1.00 88.31 93 PHE A O 1
ATOM 774 N N . LYS A 1 94 ? -3.628 1.989 12.633 1.00 87.12 94 LYS A N 1
ATOM 775 C CA . LYS A 1 94 ? -2.789 1.559 13.764 1.00 87.12 94 LYS A CA 1
ATOM 776 C C . LYS A 1 94 ? -2.952 2.458 14.999 1.00 87.12 94 LYS A C 1
ATOM 778 O O . LYS A 1 94 ? -2.847 1.973 16.117 1.00 87.12 94 LYS A O 1
ATOM 783 N N . GLN A 1 95 ? -3.169 3.759 14.811 1.00 88.31 95 GLN A N 1
ATOM 784 C CA . GLN A 1 95 ? -3.382 4.707 15.911 1.00 88.31 95 GLN A CA 1
ATOM 785 C C . GLN A 1 95 ? -4.801 4.641 16.490 1.00 88.31 95 GLN A C 1
ATOM 787 O O . GLN A 1 95 ? -4.998 4.934 17.673 1.00 88.31 95 GLN A O 1
ATOM 792 N N . ARG A 1 96 ? -5.788 4.300 15.655 1.00 88.81 96 ARG A N 1
ATOM 793 C CA . ARG A 1 96 ? -7.205 4.261 16.033 1.00 88.81 96 ARG A CA 1
ATOM 794 C C . ARG A 1 96 ? -7.641 2.926 16.620 1.00 88.81 96 ARG A C 1
ATOM 796 O O . ARG A 1 96 ? -8.414 2.942 17.568 1.00 88.81 96 ARG A O 1
ATOM 803 N N . VAL A 1 97 ? -7.141 1.807 16.104 1.00 90.12 97 VAL A N 1
ATOM 804 C CA . VAL A 1 97 ? -7.471 0.466 16.595 1.00 90.12 97 VAL A CA 1
ATOM 805 C C . VAL A 1 97 ? -6.904 0.291 18.005 1.00 90.12 97 VAL A C 1
ATOM 807 O O . VAL A 1 97 ? -5.688 0.284 18.201 1.00 90.12 97 VAL A O 1
ATOM 810 N N . LYS A 1 98 ? -7.794 0.188 18.993 1.00 88.50 98 LYS A N 1
ATOM 811 C CA . LYS A 1 98 ? -7.473 -0.042 20.407 1.00 88.50 98 LYS A CA 1
ATOM 812 C C . LYS A 1 98 ? -7.430 -1.520 20.742 1.00 88.50 98 LYS A C 1
ATOM 814 O O . LYS A 1 98 ? -6.514 -1.959 21.429 1.00 88.50 98 LYS A O 1
ATOM 819 N N . GLN A 1 99 ? -8.398 -2.265 20.230 1.00 88.06 99 GLN A N 1
ATOM 820 C CA . GLN A 1 99 ? -8.543 -3.686 20.485 1.00 88.06 99 GLN A CA 1
ATOM 821 C C . GLN A 1 99 ? -9.127 -4.365 19.254 1.00 88.06 99 GLN A C 1
ATOM 823 O O . GLN A 1 99 ? -9.939 -3.780 18.537 1.00 88.06 99 GLN A O 1
ATOM 828 N N . VAL A 1 100 ? -8.693 -5.598 19.023 1.00 90.75 100 VAL A N 1
ATOM 829 C CA . VAL A 1 100 ? -9.257 -6.496 18.021 1.00 90.75 100 VAL A CA 1
ATOM 830 C C . VAL A 1 100 ? -9.508 -7.829 18.710 1.00 90.75 100 VAL A C 1
ATOM 832 O O . VAL A 1 100 ? -8.605 -8.347 19.367 1.00 90.75 100 VAL A O 1
ATOM 835 N N . SER A 1 101 ? -10.711 -8.366 18.577 1.00 88.88 101 SER A N 1
ATOM 836 C CA . SER A 1 101 ? -11.076 -9.700 19.056 1.00 88.88 101 SER A CA 1
ATOM 837 C C . SER A 1 101 ? -11.856 -10.427 17.975 1.00 88.88 101 SER A C 1
ATOM 839 O O . SER A 1 101 ? -12.670 -9.802 17.302 1.00 88.88 101 SER A O 1
ATOM 841 N N . PHE A 1 102 ? -11.624 -11.726 17.847 1.00 90.81 102 PHE A N 1
ATOM 842 C CA . PHE A 1 102 ? -12.386 -12.618 16.981 1.00 90.81 102 PHE A CA 1
ATOM 843 C C . PHE A 1 102 ? -12.944 -13.764 17.828 1.00 90.81 102 PHE A C 1
ATOM 845 O O . PHE A 1 102 ? -12.297 -14.143 18.810 1.00 90.81 102 PHE A O 1
ATOM 852 N N . ASP A 1 103 ? -14.134 -14.256 17.494 1.00 88.69 103 ASP A N 1
ATOM 853 C CA . ASP A 1 103 ? -14.693 -15.480 18.077 1.00 88.69 103 ASP A CA 1
ATOM 854 C C . ASP A 1 103 ? -14.314 -16.730 17.256 1.00 88.69 103 ASP A C 1
ATOM 856 O O . ASP A 1 103 ? -13.521 -16.650 16.317 1.00 88.69 103 ASP A O 1
ATOM 860 N N . GLU A 1 104 ? -14.828 -17.900 17.648 1.00 89.75 104 GLU A N 1
ATOM 861 C CA . GLU A 1 104 ? -14.539 -19.184 16.985 1.00 89.75 104 GLU A CA 1
ATOM 862 C C . GLU A 1 104 ? -15.103 -19.279 15.556 1.00 89.75 104 GLU A C 1
ATOM 864 O O . GLU A 1 104 ? -14.664 -20.126 14.781 1.00 89.75 104 GLU A O 1
ATOM 869 N N . GLU A 1 105 ? -16.037 -18.398 15.191 1.00 88.12 105 GLU A N 1
ATOM 870 C CA . GLU A 1 105 ? -16.674 -18.324 13.871 1.00 88.12 105 GLU A CA 1
ATOM 871 C C . GLU A 1 105 ? -16.051 -17.224 12.986 1.00 88.12 105 GLU A C 1
ATOM 873 O O . GLU A 1 105 ? -16.634 -16.823 11.980 1.00 88.12 105 GLU A O 1
ATOM 878 N N . ASP A 1 106 ? -14.868 -16.714 13.356 1.00 85.00 106 ASP A N 1
ATOM 879 C CA . ASP A 1 106 ? -14.181 -15.587 12.709 1.00 85.00 106 ASP A CA 1
ATOM 880 C C . ASP A 1 106 ? -14.985 -14.266 12.711 1.00 85.00 106 ASP A C 1
ATOM 882 O O . ASP A 1 106 ? -14.639 -13.312 11.998 1.00 85.00 106 ASP A O 1
ATOM 886 N N . ASN A 1 107 ? -16.014 -14.131 13.558 1.00 90.56 107 ASN A N 1
ATOM 887 C CA . ASN A 1 107 ? -16.674 -12.843 13.735 1.00 90.56 107 ASN A CA 1
ATOM 888 C C . ASN A 1 107 ? -15.766 -11.910 14.538 1.00 90.56 107 ASN A C 1
ATOM 890 O O . ASN A 1 107 ? -15.310 -12.222 15.638 1.00 90.56 107 ASN A O 1
ATOM 894 N N . GLY A 1 108 ? -15.520 -10.724 13.993 1.00 90.75 108 GLY A N 1
ATOM 895 C CA . GLY A 1 108 ? -14.573 -9.757 14.529 1.00 90.75 108 GLY A CA 1
ATOM 896 C C . GLY A 1 108 ? -15.239 -8.573 15.220 1.00 90.75 108 GLY A C 1
ATOM 897 O O . GLY A 1 108 ? -16.242 -8.032 14.753 1.00 90.75 108 GLY A O 1
ATOM 898 N N . LEU A 1 109 ? -14.619 -8.091 16.291 1.00 91.31 109 LEU A N 1
ATOM 899 C CA . LEU A 1 109 ? -14.870 -6.779 16.878 1.00 91.31 109 LEU A CA 1
ATOM 900 C C . LEU A 1 109 ? -13.572 -5.975 16.885 1.00 91.31 109 LEU A C 1
ATOM 902 O O . LEU A 1 109 ? -12.544 -6.422 17.392 1.00 91.31 109 LEU A O 1
ATOM 906 N N . ILE A 1 110 ? -13.631 -4.769 16.329 1.00 93.38 110 ILE A N 1
ATOM 907 C CA . ILE A 1 110 ? -12.514 -3.829 16.240 1.00 93.38 110 ILE A CA 1
ATOM 908 C C . ILE A 1 110 ? -12.918 -2.546 16.964 1.00 93.38 110 ILE A C 1
ATOM 910 O O . ILE A 1 110 ? -13.701 -1.758 16.436 1.00 93.38 110 ILE A O 1
ATOM 914 N N . ASP A 1 111 ? -12.377 -2.306 18.157 1.00 92.38 111 ASP A N 1
ATOM 915 C CA . ASP A 1 111 ? -12.580 -1.042 18.873 1.00 92.38 111 ASP A CA 1
ATOM 916 C C . ASP A 1 111 ? -11.694 0.047 18.250 1.00 92.38 111 ASP A C 1
ATOM 918 O O . ASP A 1 111 ? -10.463 -0.048 18.254 1.00 92.38 111 ASP A O 1
ATOM 922 N N . LEU A 1 112 ? -12.321 1.091 17.707 1.00 92.94 112 LEU A N 1
ATOM 923 C CA . LEU A 1 112 ? -11.673 2.241 17.069 1.00 92.94 112 LEU A CA 1
ATOM 924 C C . LEU A 1 112 ? -11.538 3.446 18.010 1.00 92.94 112 LEU A C 1
ATOM 926 O O . LEU A 1 112 ? -11.167 4.546 17.575 1.00 92.94 112 LEU A O 1
ATOM 930 N N . GLY A 1 113 ? -11.831 3.247 19.292 1.00 90.50 113 GLY A N 1
ATOM 931 C CA . GLY A 1 113 ? -11.723 4.211 20.369 1.00 90.50 113 GLY A CA 1
ATOM 932 C C . GLY A 1 113 ? -12.953 5.097 20.537 1.00 90.50 113 GLY A C 1
ATOM 933 O O . GLY A 1 113 ? -13.979 4.963 19.868 1.00 90.50 113 GLY A O 1
ATOM 934 N N . GLN A 1 114 ? -12.815 6.053 21.454 1.00 91.56 114 GLN A N 1
ATOM 935 C CA . GLN A 1 114 ? -13.900 6.951 21.819 1.00 91.56 114 GLN A CA 1
ATOM 936 C C . GLN A 1 114 ? -14.201 7.967 20.708 1.00 91.56 114 GLN A C 1
ATOM 938 O O . GLN A 1 114 ? -13.291 8.499 20.057 1.00 91.56 114 GLN A O 1
ATOM 943 N N . VAL A 1 115 ? -15.487 8.250 20.537 1.00 92.44 115 VAL A N 1
ATOM 944 C CA . VAL A 1 115 ? -16.048 9.302 19.689 1.00 92.44 115 VAL A CA 1
ATOM 945 C C . VAL A 1 115 ? -17.097 10.079 20.479 1.00 92.44 115 VAL A C 1
ATOM 947 O O . VAL A 1 115 ? -17.766 9.535 21.358 1.00 92.44 115 VAL A O 1
ATOM 950 N N . THR A 1 116 ? -17.248 11.361 20.164 1.00 92.94 116 THR A N 1
ATOM 951 C CA . THR A 1 116 ? -18.242 12.234 20.793 1.00 92.94 116 THR A CA 1
ATOM 952 C C . THR A 1 116 ? -19.297 12.578 19.755 1.00 92.94 116 THR A C 1
ATOM 954 O O . THR A 1 116 ? -18.976 13.077 18.680 1.00 92.94 116 THR A O 1
ATOM 957 N N . SER A 1 117 ? -20.556 12.284 20.064 1.00 89.12 117 SER A N 1
ATOM 958 C CA . SER A 1 117 ? -21.691 12.707 19.241 1.00 89.12 117 SER A CA 1
ATOM 959 C C . SER A 1 117 ? -21.834 14.237 19.236 1.00 89.12 117 SER A C 1
ATOM 961 O O . SER A 1 117 ? -21.354 14.890 20.166 1.00 89.12 117 SER A O 1
ATOM 963 N N . PRO A 1 118 ? -22.547 14.828 18.259 1.00 88.81 118 PRO A N 1
ATOM 964 C CA . PRO A 1 118 ? -22.798 16.272 18.235 1.00 88.81 118 PRO A CA 1
ATOM 965 C C . PRO A 1 118 ? -23.412 16.828 19.533 1.00 88.81 118 PRO A C 1
ATOM 967 O O . PRO A 1 118 ? -23.122 17.956 19.910 1.00 88.81 118 PRO A O 1
ATOM 970 N N . GLY A 1 119 ? -24.204 16.024 20.256 1.00 88.81 119 GLY A N 1
ATOM 971 C CA . GLY A 1 119 ? -24.795 16.381 21.554 1.00 88.81 119 GLY A CA 1
ATOM 972 C C . GLY A 1 119 ? -23.888 16.160 22.773 1.00 88.81 119 GLY A C 1
ATOM 973 O O . GLY A 1 119 ? -24.380 16.124 23.895 1.00 88.81 119 GLY A O 1
ATOM 974 N N . GLY A 1 120 ? -22.585 15.926 22.588 1.00 89.81 120 GLY A N 1
ATOM 975 C CA . GLY A 1 120 ? -21.613 15.778 23.681 1.00 89.81 120 GLY A CA 1
ATOM 976 C C . GLY A 1 120 ? -21.563 14.395 24.346 1.00 89.81 120 GLY A C 1
ATOM 977 O O . GLY A 1 120 ? -20.647 14.122 25.124 1.00 89.81 120 GLY A O 1
ATOM 978 N N . LYS A 1 121 ? -22.486 13.481 24.020 1.00 92.00 121 LYS A N 1
ATOM 979 C CA . LYS A 1 121 ? -22.462 12.102 24.535 1.00 92.00 121 LYS A CA 1
ATOM 980 C C . LYS A 1 121 ? -21.315 11.309 23.905 1.00 92.00 121 LYS A C 1
ATOM 982 O O . LYS A 1 121 ? -21.138 11.350 22.684 1.00 92.00 121 LYS A O 1
ATOM 987 N N . LYS A 1 122 ? -20.558 10.591 24.737 1.00 92.56 122 LYS A N 1
ATOM 988 C CA . LYS A 1 122 ? -19.402 9.777 24.337 1.00 92.56 122 LYS A CA 1
ATOM 989 C C . LYS A 1 122 ? -19.819 8.334 24.037 1.00 92.56 122 LYS A C 1
ATOM 991 O O . LYS A 1 122 ? -20.658 7.777 24.744 1.00 92.56 122 LYS A O 1
ATOM 996 N N . TYR A 1 123 ? -19.173 7.726 23.047 1.00 93.75 123 TYR A N 1
ATOM 997 C CA . TYR A 1 123 ? -19.338 6.325 22.643 1.00 93.75 123 TYR A CA 1
ATOM 998 C C . TYR A 1 123 ? -17.985 5.695 22.297 1.00 93.75 123 TYR A C 1
ATOM 1000 O O . TYR A 1 123 ? -17.058 6.413 21.939 1.00 93.75 123 TYR A O 1
ATOM 1008 N N . HIS A 1 124 ? -17.881 4.370 22.348 1.00 91.88 124 HIS A N 1
ATOM 1009 C CA . HIS A 1 124 ? -16.885 3.602 21.607 1.00 91.88 124 HIS A CA 1
ATOM 1010 C C . HIS A 1 124 ? -17.412 3.341 20.197 1.00 91.88 124 HIS A C 1
ATOM 1012 O O . HIS A 1 124 ? -18.528 2.846 20.032 1.00 91.88 124 HIS A O 1
ATOM 1018 N N . LEU A 1 125 ? -16.618 3.676 19.181 1.00 94.00 125 LEU A N 1
ATOM 1019 C CA . LEU A 1 125 ? -16.898 3.275 17.806 1.00 94.00 125 LEU A CA 1
ATOM 1020 C C . LEU A 1 125 ? -16.307 1.883 17.578 1.00 94.00 125 LEU A C 1
ATOM 1022 O O . LEU A 1 125 ? -15.092 1.718 17.659 1.00 94.00 125 LEU A O 1
ATOM 1026 N N . VAL A 1 126 ? -17.150 0.903 17.267 1.00 93.88 126 VAL A N 1
ATOM 1027 C CA . VAL A 1 126 ? -16.734 -0.488 17.061 1.00 93.88 126 VAL A CA 1
ATOM 1028 C C . VAL A 1 126 ? -17.066 -0.921 15.638 1.00 93.88 126 VAL A C 1
ATOM 1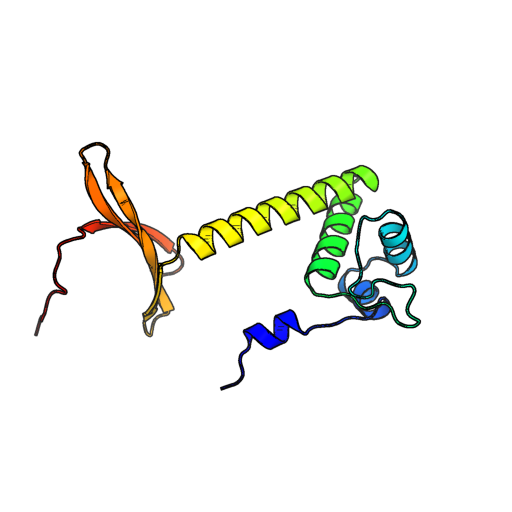030 O O . VAL A 1 126 ? -18.202 -0.769 15.192 1.00 93.88 126 VAL A O 1
ATOM 1033 N N . GLY A 1 127 ? -16.077 -1.453 14.922 1.00 94.06 127 GLY A N 1
ATOM 1034 C CA . GLY A 1 127 ? -16.289 -2.192 13.679 1.00 94.06 127 GLY A CA 1
ATOM 1035 C C . GLY A 1 127 ? -16.643 -3.643 13.992 1.00 94.06 127 GLY A C 1
ATOM 1036 O O . GLY A 1 127 ? -15.916 -4.294 14.738 1.00 94.06 127 GLY A O 1
ATOM 1037 N N . CYS A 1 128 ? -17.748 -4.137 13.447 1.00 93.00 128 CYS A N 1
ATOM 1038 C CA . CYS A 1 128 ? -18.206 -5.515 13.581 1.00 93.00 128 CYS A CA 1
ATOM 1039 C C . CYS A 1 128 ? -18.030 -6.233 12.242 1.00 93.00 128 CYS A C 1
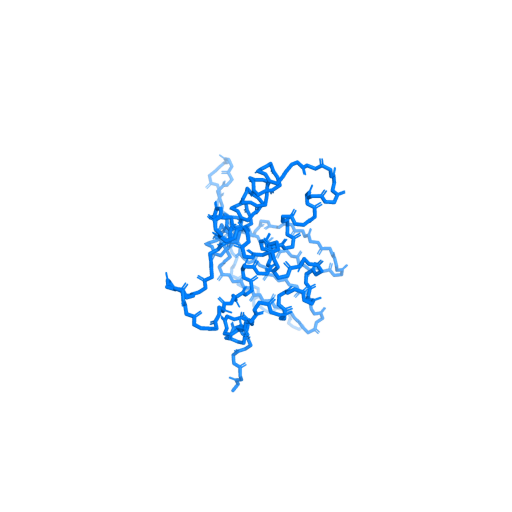ATOM 1041 O O . CYS A 1 128 ? -18.501 -5.734 11.221 1.00 93.00 128 CYS A O 1
ATOM 1043 N N . ILE A 1 129 ? -17.365 -7.384 12.259 1.00 93.19 129 ILE A N 1
ATOM 1044 C CA . ILE A 1 129 ? -17.188 -8.272 11.110 1.00 93.19 129 ILE A CA 1
ATOM 1045 C C . ILE A 1 129 ? -18.040 -9.509 11.379 1.00 93.19 129 ILE A C 1
ATOM 1047 O O . ILE A 1 129 ? -17.803 -10.181 12.378 1.00 93.19 129 ILE A O 1
ATOM 1051 N N . ARG A 1 130 ? -19.041 -9.776 10.538 1.00 90.81 130 ARG A N 1
ATOM 1052 C CA . ARG A 1 130 ? -19.926 -10.950 10.640 1.00 90.81 130 ARG A CA 1
ATOM 1053 C C . ARG A 1 130 ? -20.340 -11.401 9.249 1.00 90.81 130 ARG A C 1
ATOM 1055 O O . ARG A 1 130 ? -20.752 -10.558 8.456 1.00 90.81 130 ARG A O 1
ATOM 1062 N N . ASP A 1 131 ? -20.215 -12.688 8.937 1.00 85.19 131 ASP A N 1
ATOM 1063 C CA . ASP A 1 131 ? -20.627 -13.266 7.643 1.00 85.19 131 ASP A CA 1
ATOM 1064 C C . ASP A 1 131 ? -20.100 -12.495 6.411 1.00 85.19 131 ASP A C 1
ATOM 1066 O O . ASP A 1 131 ? -20.817 -12.238 5.441 1.00 85.19 131 ASP A O 1
ATOM 1070 N N . GLY A 1 132 ? -18.847 -12.028 6.471 1.00 79.00 132 GLY A N 1
ATOM 1071 C CA . GLY A 1 132 ? -18.226 -11.222 5.409 1.00 79.00 132 GLY A CA 1
ATOM 1072 C C . GLY A 1 132 ? -18.764 -9.788 5.271 1.00 79.00 132 GLY A C 1
ATOM 1073 O O . GLY A 1 132 ? -18.325 -9.050 4.386 1.00 79.00 132 GLY A O 1
ATOM 1074 N N . LYS A 1 133 ? -19.686 -9.362 6.140 1.00 88.06 133 LYS A N 1
ATOM 1075 C CA . LYS A 1 133 ? -20.175 -7.983 6.240 1.00 88.06 133 LYS A CA 1
ATOM 1076 C C . LYS A 1 133 ? -19.403 -7.216 7.304 1.00 88.06 133 LYS A C 1
ATOM 1078 O O . LYS A 1 133 ? -19.037 -7.760 8.342 1.00 88.06 133 LYS A O 1
ATOM 1083 N N . ASN A 1 134 ? -19.205 -5.926 7.042 1.00 91.69 134 ASN A N 1
ATOM 1084 C CA . ASN A 1 134 ? -18.525 -5.002 7.940 1.00 91.69 134 ASN A CA 1
ATOM 1085 C C . ASN A 1 134 ? -19.475 -3.856 8.294 1.00 91.69 134 ASN A C 1
ATOM 1087 O O . ASN A 1 134 ? -19.881 -3.103 7.408 1.00 91.69 134 ASN A O 1
ATOM 1091 N N . GLU A 1 135 ? -19.799 -3.700 9.573 1.00 93.12 135 GLU A N 1
ATOM 1092 C CA . GLU A 1 135 ? -20.706 -2.656 10.061 1.00 93.12 135 GLU A CA 1
ATOM 1093 C C . GLU A 1 135 ? -20.076 -1.847 11.194 1.00 93.12 135 GLU A C 1
ATOM 1095 O O . GLU A 1 135 ? -19.210 -2.331 11.921 1.00 93.12 135 GLU A O 1
ATOM 1100 N N . PHE A 1 136 ? -20.524 -0.603 11.367 1.00 93.50 136 PHE A N 1
ATOM 1101 C CA . PHE A 1 136 ? -20.118 0.236 12.493 1.00 93.50 136 PHE A CA 1
ATOM 1102 C C . PHE A 1 136 ? -21.234 0.333 13.525 1.00 93.50 136 PHE A C 1
ATOM 1104 O O . PHE A 1 136 ? -22.390 0.565 13.182 1.00 93.50 136 PHE A O 1
ATOM 1111 N N . GLN A 1 137 ? -20.865 0.229 14.799 1.00 92.62 137 GLN A N 1
ATOM 1112 C CA . GLN A 1 137 ? -21.772 0.400 15.928 1.00 92.62 137 GLN A CA 1
ATOM 1113 C C . GLN A 1 137 ? -21.194 1.396 16.936 1.00 92.62 137 GLN A C 1
ATOM 1115 O O . GLN A 1 137 ? -19.987 1.430 17.184 1.00 92.62 137 GLN A O 1
ATOM 1120 N N . LEU A 1 138 ? -22.070 2.205 17.537 1.00 92.06 138 LEU A N 1
ATOM 1121 C CA . LEU A 1 138 ? -21.734 3.068 18.667 1.00 92.06 138 LEU A CA 1
ATOM 1122 C C . LEU A 1 138 ? -22.134 2.365 19.965 1.00 92.06 138 LEU A C 1
ATOM 1124 O O . LEU A 1 138 ? -23.320 2.165 20.216 1.00 92.06 138 LEU A O 1
ATOM 1128 N N . ARG A 1 139 ? -21.157 2.023 20.808 1.00 90.00 139 ARG A N 1
ATOM 1129 C CA . ARG A 1 139 ? -21.401 1.456 22.142 1.00 90.00 139 ARG A CA 1
ATOM 1130 C C . ARG A 1 139 ? -21.248 2.541 23.211 1.00 90.00 139 ARG A C 1
ATOM 1132 O O . ARG A 1 139 ? -20.263 3.276 23.168 1.00 90.00 139 ARG A O 1
ATOM 1139 N N . PRO A 1 140 ? -22.191 2.715 24.149 1.00 87.31 140 PRO A N 1
ATOM 1140 C CA . PRO A 1 140 ? -22.018 3.651 25.262 1.00 87.31 140 PRO A CA 1
ATOM 1141 C C . PRO A 1 140 ? -20.733 3.353 26.059 1.00 87.31 140 PRO A C 1
ATOM 1143 O O . PRO A 1 140 ? -20.386 2.191 26.231 1.00 87.31 140 PRO A O 1
ATOM 1146 N N . LEU A 1 141 ? -20.034 4.379 26.573 1.00 77.06 141 LEU A N 1
ATOM 1147 C CA . LEU A 1 141 ? -18.877 4.170 27.480 1.00 77.06 141 LEU A CA 1
ATOM 1148 C C . LEU A 1 141 ? -19.287 3.553 28.827 1.00 77.06 141 LEU A C 1
ATOM 1150 O O . LEU A 1 141 ? -18.449 3.033 29.553 1.00 77.06 141 LEU A O 1
ATOM 1154 N N . THR A 1 142 ? -20.569 3.648 29.159 1.00 64.06 142 THR A N 1
ATOM 1155 C CA . THR A 1 142 ? -21.211 3.073 30.336 1.00 64.06 142 THR A CA 1
ATOM 1156 C C . THR A 1 142 ? -22.172 1.991 29.873 1.00 64.06 142 THR A C 1
ATOM 1158 O O . THR A 1 142 ? -23.356 2.246 29.664 1.00 64.06 142 THR A O 1
ATOM 1161 N N . ALA A 1 143 ? -21.641 0.801 29.664 1.00 43.69 143 ALA A N 1
ATOM 1162 C CA . ALA A 1 143 ? -22.361 -0.423 29.940 1.00 43.69 143 ALA A CA 1
ATOM 1163 C C . ALA A 1 143 ? -21.315 -1.338 30.567 1.00 43.69 143 ALA A C 1
ATOM 1165 O O . ALA A 1 143 ? -20.322 -1.684 29.923 1.00 43.69 143 ALA A O 1
ATOM 1166 N N . GLU A 1 144 ? -21.486 -1.629 31.855 1.00 41.62 144 GLU A N 1
ATOM 1167 C CA . GLU A 1 144 ? -20.867 -2.803 32.460 1.00 41.62 144 GLU A CA 1
ATOM 1168 C C . GLU A 1 144 ? -21.077 -3.993 31.510 1.00 41.62 144 GLU A C 1
ATOM 1170 O O . GLU A 1 144 ? -22.101 -4.039 30.819 1.00 41.62 144 GLU A O 1
ATOM 1175 N N . PRO A 1 145 ? -20.117 -4.927 31.398 1.00 41.19 145 PRO A N 1
ATOM 1176 C CA . PRO A 1 145 ? -20.407 -6.166 30.699 1.00 41.19 145 PRO A CA 1
ATOM 1177 C C . PRO A 1 145 ? -21.651 -6.752 31.363 1.00 41.19 145 PRO A C 1
ATOM 1179 O O . PRO A 1 145 ? -21.640 -6.909 32.584 1.00 41.19 145 PRO A O 1
ATOM 1182 N N . ASP A 1 146 ? -22.701 -7.022 30.583 1.00 39.62 146 ASP A N 1
ATOM 1183 C CA . ASP A 1 146 ? -23.842 -7.809 31.041 1.00 39.62 146 ASP A CA 1
ATOM 1184 C C . ASP A 1 146 ? -23.279 -9.125 31.573 1.00 39.62 146 ASP A C 1
ATOM 1186 O O . ASP A 1 14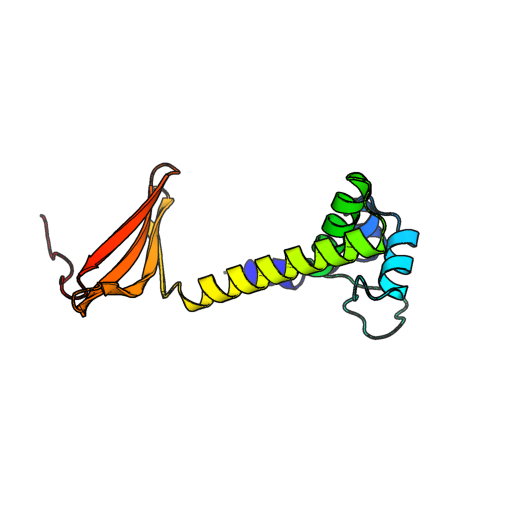6 ? -22.931 -10.062 30.851 1.00 39.62 146 ASP A O 1
ATOM 1190 N N . SER A 1 147 ? -23.090 -9.138 32.884 1.00 39.03 147 SER A N 1
ATOM 1191 C CA . SER A 1 147 ? -22.870 -10.321 33.659 1.00 39.03 147 SER A CA 1
ATOM 1192 C C . SER A 1 147 ? -24.165 -11.108 33.559 1.00 39.03 147 SER A C 1
ATOM 1194 O O . SER A 1 147 ? -25.163 -10.700 34.143 1.00 39.03 147 SER A O 1
ATOM 1196 N N . LYS A 1 148 ? -24.083 -12.256 32.885 1.00 40.06 148 LYS A N 1
ATOM 1197 C CA . LYS A 1 148 ? -25.060 -13.351 32.898 1.00 40.06 148 LYS A CA 1
ATOM 1198 C C . LYS A 1 148 ? -26.351 -13.103 32.106 1.00 40.06 148 LYS A C 1
ATOM 1200 O O . LYS A 1 148 ? -27.209 -12.341 32.512 1.00 40.06 148 LYS A O 1
ATOM 1205 N N . ASN A 1 149 ? -26.513 -13.896 31.054 1.00 35.69 149 ASN A N 1
ATOM 1206 C CA . ASN A 1 149 ? -27.639 -14.829 30.962 1.00 35.69 149 ASN A CA 1
ATOM 1207 C C . ASN A 1 149 ? -26.960 -16.206 30.863 1.00 35.69 149 ASN A C 1
ATOM 1209 O O . ASN A 1 149 ? -26.150 -16.401 29.958 1.00 35.69 149 ASN A O 1
ATOM 1213 N N . GLU A 1 150 ? -26.845 -16.932 31.977 1.00 33.06 150 GLU A N 1
ATOM 1214 C CA . GLU A 1 150 ? -27.760 -18.031 32.359 1.00 33.06 150 GLU A CA 1
ATOM 1215 C C . GLU A 1 150 ? -27.808 -19.153 31.320 1.00 33.06 150 GLU A C 1
ATOM 1217 O O . GLU A 1 150 ? -28.293 -18.913 30.194 1.00 33.06 150 GLU A O 1
#